Protein AF-A0A6J5VJ73-F1 (afdb_monomer_lite)

Secondary structure (DSSP, 8-state):
-HHHHHHHHHHHHHHHHS-----HHHHHHHHHHTT-BT--THHHHTTSTT--SS------EEE-TTS--EEE--HHHHTT-TT--EEE-TTSEEE-

pLDDT: mean 79.38, std 16.18, range [42.44, 96.69]

Structure (mmCIF, N/CA/C/O backbone):
data_AF-A0A6J5VJ73-F1
#
_entry.id   AF-A0A6J5VJ73-F1
#
loop_
_atom_site.group_PDB
_atom_site.id
_atom_site.type_symbol
_atom_site.label_atom_id
_atom_site.label_alt_id
_atom_site.label_comp_id
_atom_site.label_asym_id
_atom_site.label_entity_id
_atom_site.label_seq_id
_atom_site.pdbx_PDB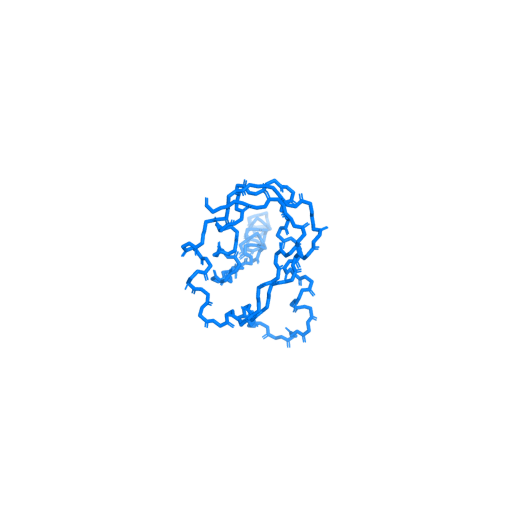_ins_code
_atom_site.Cartn_x
_atom_site.Cartn_y
_atom_site.Cartn_z
_atom_site.occupancy
_atom_site.B_iso_or_equiv
_atom_site.auth_seq_id
_atom_site.auth_comp_id
_atom_site.auth_asym_id
_atom_site.auth_atom_id
_atom_site.pdbx_PDB_model_num
ATOM 1 N N . MET A 1 1 ? 47.502 -0.419 10.331 1.00 60.81 1 MET A N 1
ATOM 2 C CA . MET A 1 1 ? 47.135 -0.936 8.989 1.00 60.81 1 MET A CA 1
ATOM 3 C C . MET A 1 1 ? 45.996 -1.964 9.029 1.00 60.81 1 MET A C 1
ATOM 5 O O . MET A 1 1 ? 44.931 -1.664 8.514 1.00 60.81 1 MET A O 1
ATOM 9 N N . ARG A 1 2 ? 46.147 -3.143 9.665 1.00 69.88 2 ARG A N 1
ATOM 10 C CA . ARG A 1 2 ? 45.134 -4.234 9.609 1.00 69.88 2 ARG A CA 1
ATOM 11 C C . ARG A 1 2 ? 43.769 -3.898 10.232 1.00 69.88 2 ARG A C 1
ATOM 13 O O . ARG A 1 2 ? 42.750 -4.347 9.728 1.00 69.88 2 ARG A O 1
ATOM 20 N N . ILE A 1 3 ? 43.747 -3.123 11.315 1.00 75.12 3 ILE A N 1
ATOM 21 C CA . ILE A 1 3 ? 42.507 -2.739 12.015 1.00 75.12 3 ILE A CA 1
ATOM 22 C C . ILE A 1 3 ? 41.697 -1.741 11.179 1.00 75.12 3 ILE A C 1
ATOM 24 O O . ILE A 1 3 ? 40.510 -1.950 10.974 1.00 75.12 3 ILE A O 1
ATOM 28 N N . LEU A 1 4 ? 42.359 -0.730 10.607 1.00 74.75 4 LEU A N 1
ATOM 29 C CA . LEU A 1 4 ? 41.732 0.248 9.709 1.00 74.75 4 LEU A CA 1
ATOM 30 C C . LEU A 1 4 ? 41.142 -0.419 8.459 1.00 74.75 4 LEU A C 1
ATOM 32 O O . LEU A 1 4 ? 40.043 -0.073 8.048 1.00 74.75 4 LEU A O 1
ATOM 36 N N . LEU A 1 5 ? 41.8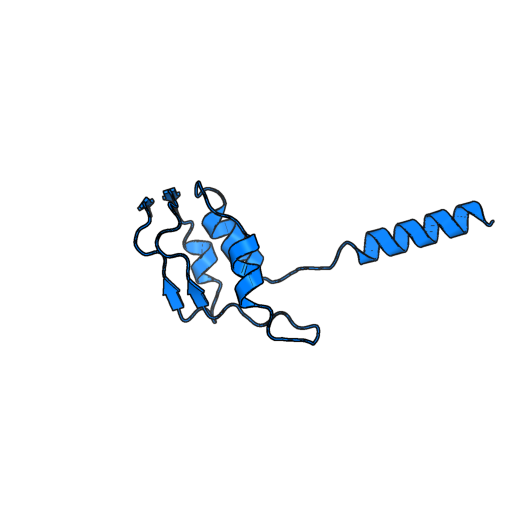25 -1.432 7.910 1.00 77.81 5 LEU A N 1
ATOM 37 C CA . LEU A 1 5 ? 41.311 -2.226 6.791 1.00 77.81 5 LEU A CA 1
ATOM 38 C C . LEU A 1 5 ? 40.028 -2.984 7.166 1.00 77.81 5 LEU A C 1
ATOM 40 O O . LEU A 1 5 ? 39.083 -3.007 6.389 1.00 77.81 5 LEU A O 1
ATOM 44 N N . ARG A 1 6 ? 39.966 -3.571 8.368 1.00 77.38 6 ARG A N 1
ATOM 45 C CA . ARG A 1 6 ? 38.756 -4.251 8.861 1.00 77.38 6 ARG A CA 1
ATOM 46 C C . ARG A 1 6 ? 37.596 -3.277 9.060 1.00 77.38 6 ARG A C 1
ATOM 48 O O . ARG A 1 6 ? 36.480 -3.606 8.681 1.00 77.38 6 ARG A O 1
ATOM 55 N N . PHE A 1 7 ? 37.860 -2.088 9.602 1.00 77.56 7 PHE A N 1
ATOM 56 C CA . PHE A 1 7 ? 36.848 -1.036 9.727 1.00 77.56 7 PHE A CA 1
ATOM 57 C C . PHE A 1 7 ? 36.353 -0.544 8.362 1.00 77.56 7 PHE A C 1
ATOM 59 O O . PHE A 1 7 ? 35.151 -0.382 8.190 1.00 77.56 7 PHE A O 1
ATOM 66 N N . LEU A 1 8 ? 37.244 -0.378 7.379 1.00 80.69 8 LEU A N 1
ATOM 67 C CA . LEU A 1 8 ? 36.870 -0.024 6.006 1.00 80.69 8 LEU A CA 1
ATOM 68 C C . LEU A 1 8 ? 36.020 -1.111 5.342 1.00 80.69 8 LEU A C 1
ATOM 70 O O . LEU A 1 8 ? 35.019 -0.793 4.715 1.00 80.69 8 LEU A O 1
ATOM 74 N N . VAL A 1 9 ? 36.367 -2.388 5.522 1.00 79.56 9 VAL A N 1
ATOM 75 C CA . VAL A 1 9 ? 35.561 -3.509 5.012 1.00 79.56 9 VAL A CA 1
ATOM 76 C C . VAL A 1 9 ? 34.182 -3.538 5.673 1.00 79.56 9 VAL A C 1
ATOM 78 O O . VAL A 1 9 ? 33.188 -3.699 4.977 1.00 79.56 9 VAL A O 1
ATOM 81 N N . LEU A 1 10 ? 34.095 -3.329 6.990 1.00 76.81 10 LEU A N 1
ATOM 82 C CA . LEU A 1 10 ? 32.812 -3.254 7.696 1.00 76.81 10 LEU A CA 1
ATOM 83 C C . LEU A 1 10 ? 31.966 -2.062 7.229 1.00 76.81 10 LEU A C 1
ATOM 85 O O . LEU A 1 10 ? 30.772 -2.225 7.019 1.00 76.81 10 LEU A O 1
ATOM 89 N N . LEU A 1 11 ? 32.577 -0.897 7.002 1.00 70.00 11 LEU A N 1
ATOM 90 C CA . LEU A 1 11 ? 31.897 0.277 6.444 1.00 70.00 11 LEU A CA 1
ATOM 91 C C . LEU A 1 11 ? 31.389 0.029 5.020 1.00 70.00 11 LEU A C 1
ATOM 93 O O . LEU A 1 11 ? 30.266 0.406 4.712 1.00 70.00 11 LEU A O 1
ATOM 97 N N . VAL A 1 12 ? 32.171 -0.649 4.175 1.00 72.94 12 VAL A N 1
ATOM 98 C CA . VAL A 1 12 ? 31.742 -1.055 2.827 1.00 72.94 12 VAL A CA 1
ATOM 99 C C . VAL A 1 12 ? 30.585 -2.053 2.899 1.00 72.94 12 VAL A C 1
ATOM 101 O O . VAL A 1 12 ? 29.631 -1.920 2.146 1.00 72.94 12 VAL A O 1
ATOM 104 N N . LEU A 1 13 ? 30.618 -3.014 3.826 1.00 60.62 13 LEU A N 1
ATOM 105 C CA . LEU A 1 13 ? 29.523 -3.970 4.024 1.00 60.62 13 LEU A CA 1
ATOM 106 C C . LEU A 1 13 ? 28.245 -3.299 4.546 1.00 60.62 13 LEU A C 1
ATOM 108 O O . LEU A 1 13 ? 27.161 -3.672 4.116 1.00 60.62 13 LEU A O 1
ATOM 112 N N . ILE A 1 14 ? 28.360 -2.297 5.424 1.00 60.12 14 ILE A N 1
ATOM 113 C CA . ILE A 1 14 ? 27.221 -1.494 5.898 1.00 60.12 14 ILE A CA 1
ATOM 114 C C . ILE A 1 14 ? 26.669 -0.620 4.760 1.00 60.12 14 ILE A C 1
ATOM 116 O O . ILE A 1 14 ? 25.459 -0.562 4.581 1.00 60.12 14 ILE A O 1
ATOM 120 N N . ALA A 1 15 ? 27.535 -0.022 3.937 1.00 58.50 15 ALA A N 1
ATOM 121 C CA . ALA A 1 15 ? 27.128 0.743 2.757 1.00 58.50 15 ALA A CA 1
ATOM 122 C C . ALA A 1 15 ? 26.507 -0.134 1.650 1.00 58.50 15 ALA A C 1
ATOM 124 O O . ALA A 1 15 ? 25.634 0.327 0.928 1.00 58.50 15 ALA A O 1
ATOM 125 N N . LEU A 1 16 ? 26.913 -1.404 1.521 1.00 53.25 16 LEU A N 1
ATOM 126 C CA . LEU A 1 16 ? 26.231 -2.386 0.665 1.00 53.25 16 LEU A CA 1
ATOM 127 C C . LEU A 1 16 ? 24.903 -2.870 1.275 1.00 53.25 16 LEU A C 1
ATOM 129 O O . LEU A 1 16 ? 24.015 -3.291 0.534 1.00 53.25 16 LEU A O 1
ATOM 133 N N . ALA A 1 17 ? 24.779 -2.847 2.607 1.00 51.69 17 ALA A N 1
ATOM 134 C CA . ALA A 1 17 ? 23.560 -3.207 3.331 1.00 51.69 17 ALA A CA 1
ATOM 135 C C . ALA A 1 17 ? 22.512 -2.084 3.336 1.00 51.69 17 ALA A C 1
ATOM 137 O O . ALA A 1 17 ? 21.328 -2.373 3.508 1.00 51.69 17 ALA A O 1
ATOM 138 N N . GLU A 1 18 ? 22.901 -0.839 3.036 1.00 44.56 18 GLU A N 1
ATOM 139 C CA . GLU A 1 18 ? 22.008 0.127 2.391 1.00 44.56 18 GLU A CA 1
ATOM 140 C C . GLU A 1 18 ? 21.752 -0.341 0.954 1.00 44.56 18 GLU A C 1
ATOM 142 O O . GLU A 1 18 ? 22.131 0.280 -0.036 1.00 44.56 18 GLU A O 1
ATOM 147 N N . SER A 1 19 ? 21.108 -1.503 0.829 1.00 43.12 19 SER A N 1
ATOM 148 C CA . SER A 1 19 ? 20.451 -1.888 -0.398 1.00 43.12 19 SER A CA 1
ATOM 149 C C . SER A 1 19 ? 19.488 -0.755 -0.698 1.00 43.12 19 SER A C 1
ATOM 151 O O . SER A 1 19 ? 18.488 -0.594 0.004 1.00 43.12 19 SER A O 1
ATOM 153 N N . THR A 1 20 ? 19.839 0.058 -1.691 1.00 42.44 20 THR A N 1
ATOM 154 C CA . THR A 1 20 ? 18.998 1.056 -2.341 1.00 42.44 20 THR A CA 1
ATOM 155 C C . THR A 1 20 ? 17.739 0.358 -2.840 1.00 42.44 20 THR A C 1
ATOM 157 O O . THR A 1 20 ? 17.565 0.027 -4.009 1.00 42.44 20 THR A O 1
ATOM 160 N N . CYS A 1 21 ? 16.837 0.104 -1.908 1.00 44.59 21 CYS A N 1
ATOM 161 C CA . CYS A 1 21 ? 15.500 -0.389 -2.098 1.00 44.59 21 CYS A CA 1
ATOM 162 C C . CYS A 1 21 ? 14.611 0.794 -2.499 1.00 44.59 21 CYS A C 1
ATOM 164 O O . CYS A 1 21 ? 13.539 0.986 -1.939 1.00 44.59 21 CYS A O 1
ATOM 166 N N . ASN A 1 22 ? 15.040 1.586 -3.488 1.00 49.66 22 ASN A N 1
ATOM 167 C CA . ASN A 1 22 ? 14.239 2.655 -4.083 1.00 49.66 22 ASN A CA 1
ATOM 168 C C . ASN A 1 22 ? 13.266 2.046 -5.098 1.00 49.66 22 ASN A C 1
ATOM 170 O O . ASN A 1 22 ? 13.362 2.271 -6.301 1.00 49.66 22 ASN A O 1
ATOM 174 N N . GLY A 1 23 ? 12.332 1.228 -4.615 1.00 62.06 23 GLY A N 1
ATOM 175 C CA . GLY A 1 23 ? 11.114 0.975 -5.374 1.00 62.06 23 GLY A CA 1
ATOM 176 C C . GLY A 1 23 ? 10.228 2.197 -5.195 1.00 62.06 23 GLY A C 1
ATOM 177 O O . GLY A 1 23 ? 9.637 2.336 -4.128 1.00 62.06 23 GLY A O 1
ATOM 178 N N . THR A 1 24 ? 10.149 3.078 -6.194 1.00 76.94 24 THR A N 1
ATOM 179 C CA . THR A 1 24 ? 9.247 4.244 -6.164 1.00 76.94 24 THR A CA 1
ATOM 180 C C . THR A 1 24 ? 7.851 3.835 -5.710 1.00 76.94 24 THR A C 1
ATOM 182 O O . THR A 1 24 ? 7.267 4.485 -4.855 1.00 76.94 24 THR A O 1
ATOM 185 N N . ASP A 1 25 ? 7.353 2.704 -6.194 1.00 82.56 25 ASP A N 1
ATOM 186 C CA . ASP A 1 25 ? 6.016 2.196 -5.890 1.00 82.56 25 ASP A CA 1
ATOM 187 C C . ASP A 1 25 ? 5.864 1.756 -4.426 1.00 82.56 25 ASP A C 1
ATOM 189 O O . ASP A 1 25 ? 4.844 2.036 -3.802 1.00 82.56 25 ASP A O 1
ATOM 193 N N . GLN A 1 26 ? 6.889 1.129 -3.835 1.00 84.00 26 GLN A N 1
ATOM 194 C CA . GLN A 1 26 ? 6.862 0.748 -2.417 1.00 84.00 26 GLN A CA 1
ATOM 195 C C . GLN A 1 26 ? 6.818 1.979 -1.507 1.00 84.00 26 GLN A C 1
ATOM 197 O O . GLN A 1 26 ? 6.081 1.973 -0.525 1.00 84.00 26 GLN A O 1
ATOM 202 N N . GLU A 1 27 ? 7.562 3.033 -1.848 1.00 87.31 27 GLU A N 1
ATOM 203 C CA . GLU A 1 27 ? 7.536 4.296 -1.103 1.00 87.31 27 GLU A CA 1
ATOM 204 C C . GLU A 1 27 ? 6.160 4.968 -1.203 1.00 87.31 27 GLU A C 1
ATOM 206 O O . GLU A 1 27 ? 5.603 5.411 -0.200 1.00 87.31 27 GLU A O 1
ATOM 211 N N . HIS A 1 28 ? 5.556 4.979 -2.395 1.00 90.06 28 HIS A N 1
ATOM 212 C CA . HIS A 1 28 ? 4.203 5.501 -2.578 1.00 90.06 28 HIS A CA 1
ATOM 213 C C . HIS A 1 28 ? 3.167 4.723 -1.760 1.00 90.06 28 HIS A C 1
ATOM 215 O O . HIS A 1 28 ? 2.336 5.343 -1.095 1.00 90.06 28 HIS A O 1
ATOM 221 N N . ILE A 1 29 ? 3.230 3.387 -1.735 1.00 90.38 29 ILE A N 1
ATOM 222 C CA . ILE A 1 29 ? 2.325 2.582 -0.902 1.00 90.38 29 ILE A CA 1
ATOM 223 C C . ILE A 1 29 ? 2.600 2.830 0.581 1.00 90.38 29 ILE A C 1
ATOM 225 O O . ILE A 1 29 ? 1.665 3.044 1.348 1.00 90.38 29 ILE A O 1
ATOM 229 N N . PHE A 1 30 ? 3.864 2.856 1.005 1.00 90.00 30 PHE A N 1
ATOM 230 C CA . PHE A 1 30 ? 4.204 3.156 2.392 1.00 90.00 30 PHE A CA 1
ATOM 231 C C . PHE A 1 30 ? 3.603 4.496 2.825 1.00 90.00 30 PHE A C 1
ATOM 233 O O . PHE A 1 30 ? 2.948 4.571 3.862 1.00 90.00 30 PHE A O 1
ATOM 240 N N . MET A 1 31 ? 3.734 5.530 1.996 1.00 92.62 31 MET A N 1
ATOM 241 C CA . MET A 1 31 ? 3.169 6.848 2.269 1.00 92.62 31 MET A CA 1
ATOM 242 C C . MET A 1 31 ? 1.635 6.863 2.212 1.00 92.62 31 MET A C 1
ATOM 244 O O . MET A 1 31 ? 1.014 7.531 3.038 1.00 92.62 31 MET A O 1
ATOM 248 N N . ALA A 1 32 ? 1.014 6.103 1.304 1.00 93.19 32 ALA A N 1
ATOM 249 C CA . ALA A 1 32 ? -0.440 5.951 1.223 1.00 93.19 32 ALA A CA 1
ATOM 250 C C . ALA A 1 32 ? -1.039 5.290 2.477 1.00 93.19 32 ALA A C 1
ATOM 252 O O . ALA A 1 32 ? -2.097 5.714 2.943 1.00 93.19 32 ALA A O 1
ATOM 253 N N . PHE A 1 33 ? -0.356 4.281 3.027 1.00 93.44 33 PHE A N 1
ATOM 254 C CA . PHE A 1 33 ? -0.860 3.429 4.108 1.00 93.44 33 PHE A CA 1
ATOM 255 C C . PHE A 1 33 ? -0.220 3.715 5.477 1.00 93.44 33 PHE A C 1
ATOM 257 O O . PHE A 1 33 ? -0.555 3.061 6.462 1.00 93.44 33 PHE A O 1
ATOM 264 N N . LYS A 1 34 ? 0.658 4.721 5.580 1.00 91.62 34 LYS A N 1
ATOM 265 C CA . LYS A 1 34 ? 1.432 5.053 6.792 1.00 91.62 34 LYS A CA 1
ATOM 266 C C . LYS A 1 34 ? 0.588 5.188 8.063 1.00 91.62 34 LYS A C 1
ATOM 268 O O . LYS A 1 34 ? 1.053 4.858 9.150 1.00 91.62 34 LYS A O 1
ATOM 273 N N . SER A 1 35 ? -0.628 5.715 7.935 1.00 91.19 35 SER A N 1
ATOM 274 C CA . SER A 1 35 ? -1.544 5.980 9.054 1.00 91.19 35 SER A CA 1
ATOM 275 C C . SER A 1 35 ? -2.635 4.919 9.219 1.00 91.19 35 SER A C 1
ATOM 277 O O . SER A 1 35 ? -3.533 5.095 10.041 1.00 91.19 35 SER A O 1
ATOM 279 N N . ILE A 1 36 ? -2.577 3.830 8.452 1.00 95.31 36 ILE A N 1
ATOM 280 C CA . ILE A 1 36 ? -3.547 2.740 8.520 1.00 95.31 36 ILE A CA 1
ATOM 281 C C . ILE A 1 36 ? -3.112 1.755 9.600 1.00 95.31 36 ILE A C 1
ATOM 283 O O . ILE A 1 36 ? -2.065 1.112 9.518 1.00 95.31 36 ILE A O 1
ATOM 287 N N . ALA A 1 37 ? -3.948 1.617 10.622 1.00 95.62 37 ALA A N 1
ATOM 288 C CA . ALA A 1 37 ? -3.772 0.616 11.653 1.00 95.62 37 ALA A CA 1
ATOM 289 C C . ALA A 1 37 ? -3.865 -0.788 11.044 1.00 95.62 37 ALA A C 1
ATOM 291 O O . ALA A 1 37 ? -4.750 -1.077 10.237 1.00 95.62 37 ALA A O 1
ATOM 292 N N . GLY A 1 38 ? -2.939 -1.654 11.453 1.00 92.12 38 GLY A N 1
ATOM 293 C CA . GLY A 1 38 ? -2.854 -3.034 10.986 1.00 92.12 38 GLY A CA 1
ATOM 294 C C . GLY A 1 38 ? -2.050 -3.223 9.701 1.00 92.12 38 GLY A C 1
ATOM 295 O O . GLY A 1 38 ? -1.713 -4.360 9.402 1.00 92.12 38 GLY A O 1
ATOM 296 N N . PHE A 1 39 ? -1.688 -2.163 8.969 1.00 92.75 39 PHE A N 1
ATOM 297 C CA . PHE A 1 39 ? -0.910 -2.298 7.736 1.00 92.75 39 PHE A CA 1
ATOM 298 C C . PHE A 1 39 ? 0.517 -2.808 7.991 1.00 92.75 39 PHE A C 1
ATOM 300 O O . PHE A 1 39 ? 1.192 -2.364 8.922 1.00 92.75 39 PHE A O 1
ATOM 307 N N . ASN A 1 40 ? 0.998 -3.714 7.133 1.00 90.19 40 ASN A N 1
ATOM 308 C CA . ASN A 1 40 ? 2.375 -4.197 7.154 1.00 90.19 40 ASN A CA 1
ATOM 309 C C . ASN A 1 40 ? 2.974 -4.233 5.741 1.00 90.19 40 ASN A C 1
ATOM 311 O O . ASN A 1 40 ? 2.434 -4.867 4.835 1.00 90.19 40 ASN A O 1
ATOM 315 N N . LEU A 1 41 ? 4.138 -3.598 5.576 1.00 84.69 41 LEU A N 1
ATOM 316 C CA . LEU A 1 41 ? 4.865 -3.524 4.307 1.00 84.69 41 LEU A CA 1
ATOM 317 C C . LEU A 1 41 ? 5.329 -4.903 3.799 1.00 84.69 41 LEU A C 1
ATOM 319 O O . LEU A 1 41 ? 5.499 -5.094 2.597 1.00 84.69 41 LEU A O 1
ATOM 323 N N . SER A 1 42 ? 5.517 -5.887 4.689 1.00 83.81 42 SER A N 1
ATOM 324 C CA . SER A 1 42 ? 5.944 -7.243 4.311 1.00 83.81 42 SER A CA 1
ATOM 325 C C . SER A 1 42 ? 4.965 -7.952 3.372 1.00 83.81 42 SER A C 1
ATOM 327 O O . SER A 1 42 ? 5.384 -8.798 2.585 1.00 83.81 42 SER A O 1
ATOM 329 N N . TRP A 1 43 ? 3.686 -7.569 3.388 1.00 84.50 43 TRP A N 1
ATOM 330 C CA . TRP A 1 43 ? 2.664 -8.134 2.507 1.00 84.50 43 TRP A CA 1
ATOM 331 C C . TRP A 1 43 ? 2.905 -7.829 1.027 1.00 84.50 43 TRP A C 1
ATOM 333 O O . TRP A 1 43 ? 2.455 -8.583 0.174 1.00 84.50 43 TRP A O 1
ATOM 343 N N . LEU A 1 44 ? 3.657 -6.769 0.719 1.00 76.62 44 LEU A N 1
ATOM 344 C CA . LEU A 1 44 ? 4.007 -6.402 -0.655 1.00 76.62 44 LEU A CA 1
ATOM 345 C C . LEU A 1 44 ? 5.230 -7.165 -1.175 1.00 76.62 44 LEU A C 1
ATOM 347 O O . LEU A 1 44 ? 5.376 -7.341 -2.380 1.00 76.62 44 LEU A O 1
ATOM 351 N N . HIS A 1 45 ? 6.110 -7.625 -0.279 1.00 64.38 45 HIS A N 1
ATOM 352 C CA . HIS A 1 45 ? 7.298 -8.392 -0.662 1.00 64.38 45 HIS A CA 1
ATOM 353 C C . HIS A 1 45 ? 6.932 -9.790 -1.176 1.00 64.38 45 HIS A C 1
ATOM 355 O O . HIS A 1 45 ? 7.539 -10.252 -2.135 1.00 64.38 45 HIS A O 1
ATOM 361 N N . GLN A 1 46 ? 5.886 -10.415 -0.623 1.00 56.41 46 GLN A N 1
ATOM 362 C CA . GLN A 1 46 ? 5.404 -11.726 -1.086 1.00 56.41 46 GLN A CA 1
ATOM 363 C C . GLN A 1 46 ? 4.909 -11.721 -2.540 1.00 56.41 46 GLN A C 1
ATOM 365 O O . GLN A 1 46 ? 4.925 -12.759 -3.193 1.00 56.41 46 GLN A O 1
ATOM 370 N N . GLN A 1 47 ? 4.502 -10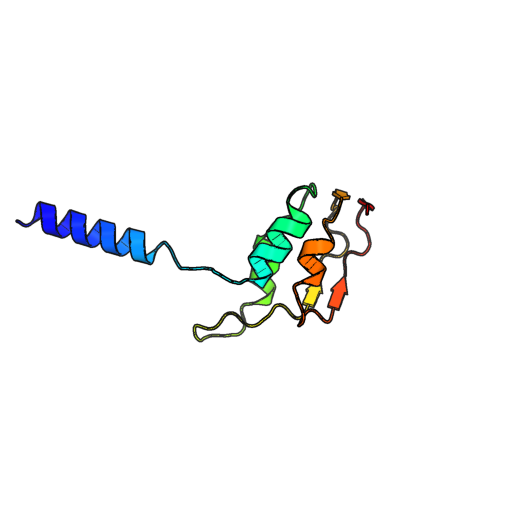.569 -3.080 1.00 56.31 47 GLN A N 1
ATOM 371 C CA . GLN A 1 47 ? 4.101 -10.459 -4.487 1.00 56.31 47 GLN A CA 1
ATOM 372 C C . GLN A 1 47 ? 5.287 -10.394 -5.462 1.00 56.31 47 GLN A C 1
ATOM 374 O O . GLN A 1 47 ? 5.083 -10.490 -6.669 1.00 56.31 47 GLN A O 1
ATOM 379 N N . GLN A 1 48 ? 6.519 -10.229 -4.971 1.00 59.50 48 GLN A N 1
ATOM 380 C CA . GLN A 1 48 ? 7.700 -9.954 -5.798 1.00 59.50 48 GLN A CA 1
ATOM 381 C C . GLN A 1 48 ? 8.661 -11.149 -5.927 1.00 59.50 48 GLN A C 1
ATOM 383 O O . GLN A 1 48 ? 9.649 -11.052 -6.655 1.00 59.50 48 GLN A O 1
ATOM 388 N N . ASP A 1 49 ? 8.364 -12.287 -5.287 1.00 53.41 49 ASP A N 1
ATOM 389 C CA . ASP A 1 49 ? 9.275 -13.441 -5.158 1.00 53.41 49 ASP A CA 1
ATOM 390 C C . ASP A 1 49 ? 9.579 -14.196 -6.474 1.00 53.41 49 ASP A C 1
ATOM 392 O O . ASP A 1 49 ? 10.377 -15.133 -6.481 1.00 53.41 49 ASP A O 1
ATOM 396 N N . HIS A 1 50 ? 9.014 -13.783 -7.615 1.00 50.44 50 HIS A N 1
ATOM 397 C CA . HIS A 1 50 ? 9.185 -14.486 -8.894 1.00 50.44 50 HIS A CA 1
ATOM 398 C C . HIS A 1 50 ? 10.214 -13.898 -9.874 1.00 50.44 50 HIS A C 1
ATOM 400 O O . HIS A 1 50 ? 10.465 -14.531 -10.899 1.00 50.44 50 HIS A O 1
ATOM 406 N N . GLN A 1 51 ? 10.872 -12.764 -9.592 1.00 50.12 51 GLN A N 1
AT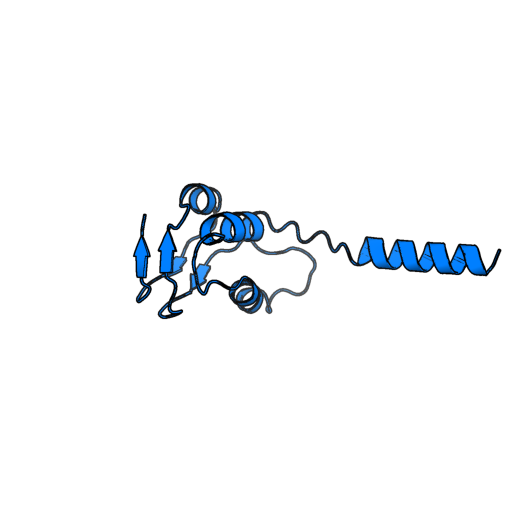OM 407 C CA . GLN A 1 51 ? 11.796 -12.154 -10.565 1.00 50.12 51 GLN A CA 1
ATOM 408 C C . GLN A 1 51 ? 13.243 -12.065 -10.054 1.00 50.12 51 GLN A C 1
ATOM 410 O O . GLN A 1 51 ? 13.710 -11.047 -9.540 1.00 50.12 51 GLN A O 1
ATOM 415 N N . SER A 1 52 ? 14.005 -13.138 -10.268 1.00 54.47 52 SER A N 1
ATOM 416 C CA . SER A 1 52 ? 15.465 -13.116 -10.173 1.00 54.47 52 SER A CA 1
ATOM 417 C C . SER A 1 52 ? 16.058 -12.318 -11.343 1.00 54.47 52 SER A C 1
ATOM 419 O O . SER A 1 52 ? 16.231 -12.864 -12.431 1.00 54.47 52 SER A O 1
ATOM 421 N N . ASN A 1 53 ? 16.320 -11.023 -11.140 1.00 53.38 53 ASN A N 1
ATOM 422 C CA . ASN A 1 53 ? 17.477 -10.274 -11.667 1.00 53.38 53 ASN A CA 1
ATOM 423 C C . ASN A 1 53 ? 17.259 -8.765 -11.482 1.00 53.38 53 ASN A C 1
ATOM 425 O O . ASN A 1 53 ? 16.799 -8.081 -12.388 1.00 53.38 53 ASN A O 1
ATOM 429 N N . TRP A 1 54 ? 17.626 -8.255 -10.303 1.00 50.94 54 TRP A N 1
ATOM 430 C CA . TRP A 1 54 ? 18.101 -6.880 -10.049 1.00 50.94 54 TRP A CA 1
ATOM 431 C C . TRP A 1 54 ? 17.259 -5.671 -10.505 1.00 50.94 54 TRP A C 1
ATOM 433 O O . TRP A 1 54 ? 17.694 -4.538 -10.331 1.00 50.94 54 TRP A O 1
ATOM 443 N N . SER A 1 55 ? 16.049 -5.866 -11.019 1.00 56.41 55 SER A N 1
ATOM 444 C CA . SER A 1 55 ? 15.091 -4.805 -11.329 1.00 56.41 55 SER A CA 1
ATOM 445 C C . SER A 1 55 ? 13.801 -5.121 -10.596 1.00 56.41 55 SER A C 1
ATOM 447 O O . SER A 1 55 ? 13.189 -6.156 -10.844 1.00 56.41 55 SER A O 1
ATOM 449 N N . ARG A 1 56 ? 13.409 -4.257 -9.657 1.00 66.62 56 ARG A N 1
ATOM 450 C CA . ARG A 1 56 ? 12.112 -4.370 -8.987 1.00 66.62 56 ARG A CA 1
ATOM 451 C C . ARG A 1 56 ? 11.037 -4.047 -10.019 1.00 66.62 56 ARG A C 1
ATOM 453 O O . ARG A 1 56 ? 11.009 -2.901 -10.472 1.00 66.62 56 ARG A O 1
ATOM 460 N N . PRO A 1 57 ? 10.207 -5.017 -10.433 1.00 72.19 57 PRO A N 1
ATOM 461 C CA . PRO A 1 57 ? 9.146 -4.716 -11.367 1.00 72.19 57 PRO A CA 1
ATOM 462 C C . PRO A 1 57 ? 8.167 -3.723 -10.716 1.00 72.19 57 PRO A C 1
ATOM 464 O O . PRO A 1 57 ? 8.001 -3.739 -9.489 1.00 72.19 57 PRO A O 1
ATOM 467 N N . PRO A 1 58 ? 7.535 -2.863 -11.523 1.00 78.62 58 PRO A N 1
ATOM 468 C CA . PRO A 1 58 ? 6.432 -2.015 -11.088 1.00 78.62 58 PRO A CA 1
ATOM 469 C C . PRO A 1 58 ? 5.362 -2.839 -10.368 1.00 78.62 58 PRO A C 1
ATOM 471 O O . PRO A 1 58 ? 5.112 -3.993 -10.726 1.00 78.62 58 PRO A O 1
ATOM 474 N N . ILE A 1 59 ? 4.734 -2.264 -9.345 1.00 83.69 59 ILE A N 1
ATOM 475 C CA . ILE A 1 59 ? 3.650 -2.940 -8.627 1.00 83.69 59 ILE A CA 1
ATOM 476 C C . ILE A 1 59 ? 2.375 -2.792 -9.452 1.00 83.69 59 ILE A C 1
ATOM 478 O O . ILE A 1 59 ? 1.789 -1.715 -9.527 1.00 83.69 59 ILE A O 1
ATOM 482 N N . ILE A 1 60 ? 1.960 -3.896 -10.069 1.00 86.44 60 ILE A N 1
ATOM 483 C CA . ILE A 1 60 ? 0.781 -3.941 -10.943 1.00 86.44 60 ILE A CA 1
ATOM 484 C C . ILE A 1 60 ? -0.487 -4.255 -10.146 1.00 86.44 60 ILE A C 1
ATOM 486 O O . ILE A 1 60 ? -1.582 -3.843 -10.521 1.00 86.44 60 ILE A O 1
ATOM 490 N N . GLU A 1 61 ? -0.354 -4.951 -9.020 1.00 88.94 61 GLU A N 1
ATOM 491 C CA . GLU A 1 61 ? -1.491 -5.395 -8.219 1.00 88.94 61 GLU A CA 1
ATOM 492 C C . GLU A 1 61 ? -1.222 -5.184 -6.728 1.00 88.94 61 GLU A C 1
ATOM 494 O O . GLU A 1 61 ? -0.097 -5.356 -6.264 1.00 88.94 61 GLU A O 1
ATOM 499 N N . ILE A 1 62 ? -2.252 -4.834 -5.962 1.00 90.50 62 ILE A N 1
ATOM 500 C CA . ILE A 1 62 ? -2.241 -4.807 -4.496 1.00 90.50 62 ILE A CA 1
ATOM 501 C C . ILE A 1 62 ? -3.487 -5.553 -4.025 1.00 90.50 62 ILE A C 1
ATOM 503 O O . ILE A 1 62 ? -4.607 -5.084 -4.227 1.00 90.50 62 ILE A O 1
ATOM 507 N N . MET A 1 63 ? -3.292 -6.704 -3.379 1.00 92.88 63 MET A N 1
ATOM 508 C CA . MET A 1 63 ? -4.381 -7.528 -2.848 1.00 92.88 63 MET A CA 1
ATOM 509 C C . MET A 1 63 ? -4.302 -7.615 -1.326 1.00 92.88 63 MET A C 1
ATOM 511 O O . MET A 1 63 ? -3.567 -8.429 -0.766 1.00 92.88 63 MET A O 1
ATOM 515 N N . LEU A 1 64 ? -5.084 -6.786 -0.636 1.00 93.44 64 LEU A N 1
ATOM 516 C CA . LEU A 1 64 ? -5.161 -6.749 0.827 1.00 93.44 64 LEU A CA 1
ATOM 517 C C . LEU A 1 64 ? -6.599 -6.937 1.357 1.00 93.44 64 LEU A C 1
ATOM 519 O O . LEU A 1 64 ? -7.009 -6.200 2.264 1.00 93.44 64 LEU A O 1
ATOM 523 N N . PRO A 1 65 ? -7.379 -7.916 0.858 1.00 94.25 65 PRO A N 1
ATOM 524 C CA . PRO A 1 65 ? -8.726 -8.141 1.361 1.00 94.25 65 PRO A CA 1
ATOM 525 C C . PRO A 1 65 ? -8.699 -8.675 2.800 1.00 94.25 65 PRO A C 1
ATOM 527 O O . PRO A 1 65 ? -7.847 -9.490 3.163 1.00 94.25 65 PRO A O 1
ATOM 530 N N . SER A 1 66 ? -9.669 -8.256 3.617 1.00 95.19 66 SER A N 1
ATOM 531 C CA . SER A 1 66 ? -9.907 -8.792 4.973 1.00 95.19 66 SER A CA 1
ATOM 532 C C . SER A 1 66 ? -8.684 -8.759 5.906 1.00 95.19 66 SER A C 1
ATOM 534 O O . SER A 1 66 ? -8.505 -9.638 6.750 1.00 95.19 66 SER A O 1
ATOM 536 N N . LYS A 1 67 ? -7.819 -7.747 5.774 1.00 93.69 67 LYS A N 1
ATOM 537 C CA . LYS A 1 67 ? -6.604 -7.584 6.595 1.00 93.69 67 LYS A CA 1
ATOM 538 C C . LYS A 1 67 ? -6.849 -6.828 7.903 1.00 93.69 67 LYS A C 1
ATOM 540 O O . LYS A 1 67 ? -5.893 -6.516 8.609 1.00 93.69 67 LYS A O 1
ATOM 545 N N . ASN A 1 68 ? -8.115 -6.568 8.241 1.00 96.00 68 ASN A N 1
ATOM 546 C CA . ASN A 1 68 ? -8.519 -5.793 9.415 1.00 96.00 68 ASN A CA 1
ATOM 547 C C . ASN A 1 68 ? -7.865 -4.396 9.441 1.00 96.00 68 ASN A C 1
ATOM 549 O O . ASN A 1 68 ? -7.453 -3.900 10.490 1.00 96.00 68 ASN A O 1
ATOM 553 N N . LEU A 1 69 ? -7.731 -3.780 8.263 1.00 95.56 69 LEU A N 1
ATOM 554 C CA . LEU A 1 69 ? -7.148 -2.452 8.123 1.00 95.56 69 LEU A CA 1
ATOM 555 C C . LEU A 1 69 ? -8.154 -1.390 8.553 1.00 95.56 69 LEU A C 1
ATOM 557 O O . LEU A 1 69 ? -9.336 -1.477 8.217 1.00 95.56 69 LEU A O 1
ATOM 561 N N . SER A 1 70 ? -7.682 -0.379 9.280 1.00 96.69 70 SER A N 1
ATOM 562 C CA . SER A 1 70 ? -8.517 0.727 9.753 1.00 96.69 70 SER A CA 1
ATOM 563 C C . SER A 1 70 ? -7.766 2.048 9.682 1.00 96.69 70 SER A C 1
ATOM 565 O O . SER A 1 70 ? -6.628 2.138 10.138 1.00 96.69 70 SER A O 1
ATOM 567 N N . GLY A 1 71 ? -8.380 3.085 9.120 1.00 95.31 71 GLY A N 1
ATOM 568 C CA . GLY A 1 71 ? -7.751 4.402 8.993 1.00 95.31 71 GLY A CA 1
ATOM 569 C C . GLY A 1 71 ? -8.082 5.093 7.679 1.00 95.31 71 GLY A C 1
ATOM 570 O O . GLY A 1 71 ? -9.031 4.711 7.002 1.00 95.31 71 GLY A O 1
ATOM 571 N N . ILE A 1 72 ? -7.302 6.121 7.343 1.00 94.88 72 ILE A N 1
ATOM 572 C CA . ILE A 1 72 ? -7.472 6.924 6.127 1.00 94.88 72 ILE A CA 1
ATOM 573 C C . ILE A 1 72 ? -6.378 6.558 5.126 1.00 94.88 72 ILE A C 1
ATOM 575 O O . ILE A 1 72 ? -5.196 6.561 5.481 1.00 94.88 72 ILE A O 1
ATOM 579 N N . VAL A 1 73 ? -6.771 6.262 3.887 1.00 94.00 73 VAL A N 1
ATOM 580 C CA . VAL A 1 73 ? -5.833 6.029 2.780 1.00 94.00 73 VAL A CA 1
ATOM 581 C C . VAL A 1 73 ? -5.464 7.371 2.154 1.00 94.00 73 VAL A C 1
ATOM 583 O O . VAL A 1 73 ? -6.325 8.114 1.694 1.00 94.00 73 VAL A O 1
ATOM 586 N N . LEU A 1 74 ? -4.170 7.686 2.066 1.00 93.56 74 LEU A N 1
ATOM 587 C CA . LEU A 1 74 ? -3.715 8.888 1.363 1.00 93.56 74 LEU A CA 1
ATOM 588 C C . LEU A 1 74 ? -3.615 8.622 -0.148 1.00 93.56 74 LEU A C 1
ATOM 590 O O . LEU A 1 74 ? -2.527 8.441 -0.698 1.00 93.56 74 LEU A O 1
ATOM 594 N N . TRP A 1 75 ? -4.766 8.645 -0.824 1.00 92.12 75 TRP A N 1
ATOM 595 C CA . TRP A 1 75 ? -4.934 8.306 -2.246 1.00 92.12 75 TRP A CA 1
ATOM 596 C C . TRP A 1 75 ? -4.004 9.040 -3.215 1.00 92.12 75 TRP A C 1
ATOM 598 O O . TRP A 1 75 ? -3.622 8.486 -4.244 1.00 92.12 75 TRP A O 1
ATOM 608 N N . LYS A 1 76 ? -3.568 10.255 -2.866 1.00 92.31 76 LYS A N 1
ATOM 609 C CA . LYS A 1 76 ? -2.607 11.037 -3.661 1.00 92.31 76 LYS A CA 1
ATOM 610 C C . LYS A 1 76 ? -1.303 10.290 -3.962 1.00 92.31 76 LYS A C 1
ATOM 612 O O . LYS A 1 76 ? -0.690 10.554 -4.985 1.00 92.31 76 LYS A O 1
ATOM 617 N N . TYR A 1 77 ? -0.873 9.379 -3.085 1.00 90.81 77 TYR A N 1
ATOM 618 C CA . TYR A 1 77 ? 0.334 8.586 -3.320 1.00 90.81 77 TYR A CA 1
ATOM 619 C C . TYR A 1 77 ? 0.052 7.360 -4.194 1.00 90.81 77 TYR A C 1
ATOM 621 O O . TYR A 1 77 ? 0.887 7.014 -5.020 1.00 90.81 77 TYR A O 1
ATOM 629 N N . VAL A 1 78 ? -1.139 6.759 -4.083 1.00 89.31 78 VAL A N 1
ATOM 630 C CA . VAL A 1 78 ? -1.578 5.662 -4.966 1.00 89.31 78 VAL A CA 1
ATOM 631 C C . VAL A 1 78 ? -1.706 6.152 -6.411 1.00 89.31 78 VAL A C 1
ATOM 633 O O . VAL A 1 78 ? -1.299 5.456 -7.334 1.00 89.31 78 VAL A O 1
ATOM 636 N N . GLY A 1 79 ? -2.180 7.386 -6.615 1.00 86.00 79 GLY A N 1
ATOM 637 C CA . GLY A 1 79 ? -2.307 7.991 -7.947 1.00 86.00 79 GLY A CA 1
ATOM 638 C C . GLY A 1 79 ? -0.991 8.136 -8.724 1.00 86.00 79 GLY A C 1
ATOM 639 O O . GLY A 1 79 ? -1.019 8.252 -9.946 1.00 86.00 79 GLY A O 1
ATOM 640 N N . ASN A 1 80 ? 0.162 8.083 -8.050 1.00 85.38 80 ASN A N 1
ATOM 641 C CA . ASN A 1 80 ? 1.473 8.138 -8.703 1.00 85.38 80 ASN A CA 1
ATOM 642 C C . ASN A 1 80 ? 1.940 6.774 -9.245 1.00 85.38 80 ASN A C 1
ATOM 644 O O . ASN A 1 80 ? 2.958 6.704 -9.932 1.00 85.38 80 ASN A O 1
ATOM 648 N N . MET A 1 81 ? 1.215 5.691 -8.954 1.00 87.50 81 MET A N 1
ATOM 649 C CA . MET A 1 81 ? 1.543 4.335 -9.392 1.00 87.50 81 MET A CA 1
ATOM 650 C C . MET A 1 81 ? 0.866 4.021 -10.729 1.00 87.50 81 MET A C 1
ATOM 652 O O . MET A 1 81 ? -0.138 3.317 -10.788 1.00 87.50 81 MET A O 1
ATOM 656 N N . SER A 1 82 ? 1.414 4.545 -11.825 1.00 84.62 82 SER A N 1
ATOM 657 C CA . SER A 1 82 ? 0.785 4.476 -13.157 1.00 84.62 82 SER A CA 1
ATOM 658 C C . SER A 1 82 ? 0.577 3.064 -13.716 1.00 84.62 82 SER A C 1
ATOM 660 O O . SER A 1 82 ? -0.222 2.890 -14.633 1.00 84.62 82 SER A O 1
ATOM 662 N N . GLN A 1 83 ? 1.294 2.067 -13.192 1.00 87.38 83 GLN A N 1
ATOM 663 C CA . GLN A 1 83 ? 1.189 0.669 -13.621 1.00 87.38 83 GLN A CA 1
ATOM 664 C C . GLN A 1 83 ? 0.280 -0.173 -12.721 1.00 87.38 83 GLN A C 1
ATOM 666 O O . GLN A 1 83 ? 0.051 -1.340 -13.030 1.00 87.38 83 GLN A O 1
ATOM 671 N N . LEU A 1 84 ? -0.249 0.404 -11.636 1.00 89.69 84 LEU A N 1
ATOM 672 C CA . LEU A 1 84 ? -1.182 -0.279 -10.752 1.00 89.69 84 LEU A CA 1
ATOM 673 C C . LEU A 1 84 ? -2.510 -0.496 -11.489 1.00 89.69 84 LEU A C 1
ATOM 675 O O . LEU A 1 84 ? -3.264 0.443 -11.736 1.00 89.69 84 LEU A O 1
ATOM 679 N N . SER A 1 85 ? -2.786 -1.747 -11.836 1.00 90.12 85 SER A N 1
ATOM 680 C CA . SER A 1 85 ? -4.005 -2.180 -12.517 1.00 90.12 85 SER A CA 1
ATOM 681 C C . SER A 1 85 ? -5.060 -2.690 -11.540 1.00 90.12 85 SER A C 1
ATOM 683 O O . SER A 1 85 ? -6.253 -2.503 -11.774 1.00 90.12 85 SER A O 1
ATOM 685 N N . THR A 1 86 ? -4.638 -3.339 -10.453 1.00 91.94 86 THR A N 1
ATOM 686 C CA . THR A 1 86 ? -5.553 -4.008 -9.519 1.00 91.94 86 THR A CA 1
ATOM 687 C C . THR A 1 86 ? -5.326 -3.506 -8.102 1.00 91.94 86 THR A C 1
ATOM 689 O O . THR A 1 86 ? -4.215 -3.580 -7.580 1.00 91.94 86 THR A O 1
ATOM 692 N N . LEU A 1 87 ? -6.391 -3.039 -7.451 1.00 92.62 87 LEU A N 1
ATOM 693 C CA . LEU A 1 87 ? -6.381 -2.662 -6.043 1.00 92.62 87 LEU A CA 1
ATOM 694 C C . LEU A 1 87 ? -7.592 -3.271 -5.335 1.00 92.62 87 LEU A C 1
ATOM 696 O O . LEU A 1 87 ? -8.717 -2.805 -5.504 1.00 92.62 87 LEU A O 1
ATOM 700 N N . ASP A 1 88 ? -7.346 -4.285 -4.513 1.00 94.31 88 ASP A N 1
ATOM 701 C CA . ASP A 1 88 ? -8.357 -4.895 -3.657 1.00 94.31 88 ASP A CA 1
ATOM 702 C C . ASP A 1 88 ? -8.062 -4.582 -2.188 1.00 94.31 88 ASP A C 1
ATOM 704 O O . ASP A 1 88 ? -7.127 -5.112 -1.586 1.00 94.31 88 ASP A O 1
ATOM 708 N N . LEU A 1 89 ? -8.885 -3.706 -1.611 1.00 94.56 89 LEU A N 1
ATOM 709 C CA . LEU A 1 89 ? -8.886 -3.365 -0.186 1.00 94.56 89 LEU A CA 1
ATOM 710 C C . LEU A 1 89 ? -10.195 -3.786 0.493 1.00 94.56 89 LEU A C 1
ATOM 712 O O . LEU A 1 89 ? -10.545 -3.254 1.550 1.00 94.56 89 LEU A O 1
ATOM 716 N N . SER A 1 90 ? -10.941 -4.708 -0.117 1.00 95.31 90 SER A N 1
ATOM 717 C CA . SER A 1 90 ? -12.267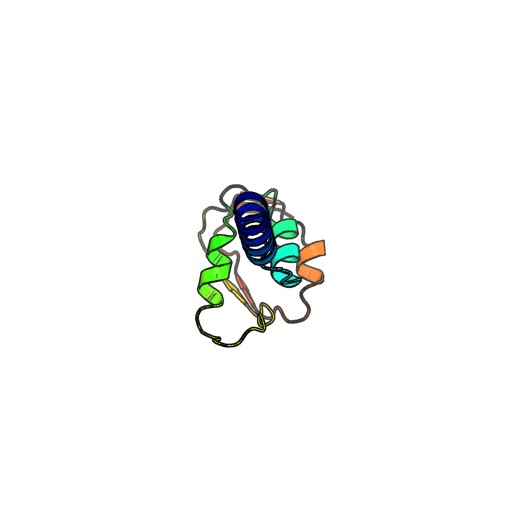 -5.109 0.342 1.00 95.31 90 SER A CA 1
ATOM 718 C C . SER A 1 90 ? -12.247 -5.685 1.761 1.00 95.31 90 SER A C 1
ATOM 720 O O . SER A 1 90 ? -11.245 -6.213 2.249 1.00 95.31 90 SER A O 1
ATOM 722 N N . SER A 1 91 ? -13.386 -5.595 2.450 1.00 96.00 91 SER A N 1
ATOM 723 C CA . SER A 1 91 ? -13.548 -6.131 3.811 1.00 96.00 91 SER A CA 1
ATOM 724 C C . SER A 1 91 ? -12.559 -5.548 4.837 1.00 96.00 91 SER A C 1
ATOM 726 O O . SER A 1 91 ? -12.150 -6.221 5.782 1.00 96.00 91 SER A O 1
ATOM 728 N N . ASN A 1 92 ? -12.180 -4.282 4.657 1.00 96.19 92 ASN A N 1
ATOM 729 C CA . ASN A 1 92 ? -11.455 -3.471 5.634 1.00 96.19 92 ASN A CA 1
ATOM 730 C C . ASN A 1 92 ? -12.309 -2.265 6.064 1.00 96.19 92 ASN A C 1
ATOM 732 O O . ASN A 1 92 ? -13.270 -1.901 5.391 1.00 96.19 92 ASN A O 1
ATOM 736 N N . ASN A 1 93 ? -11.944 -1.618 7.170 1.00 95.75 93 ASN A N 1
ATOM 737 C CA . ASN A 1 93 ? -12.622 -0.436 7.705 1.00 95.75 93 ASN A CA 1
ATOM 738 C C . ASN A 1 93 ? -11.870 0.855 7.328 1.00 95.75 93 ASN A C 1
ATOM 740 O O . ASN A 1 93 ? -11.380 1.593 8.187 1.00 95.75 93 ASN A O 1
ATOM 744 N N . LEU A 1 94 ? -11.714 1.084 6.024 1.00 94.94 94 LEU A N 1
ATOM 745 C CA . LEU A 1 94 ? -10.962 2.216 5.480 1.00 94.94 94 LEU A CA 1
ATOM 746 C C . LEU A 1 94 ? -11.864 3.426 5.227 1.00 94.94 94 LEU A C 1
ATOM 748 O O . LEU A 1 94 ? -13.048 3.291 4.927 1.00 94.94 94 LEU A O 1
ATOM 752 N N . LYS A 1 95 ? -11.277 4.613 5.351 1.00 89.19 95 LYS A N 1
ATOM 753 C CA . LYS A 1 95 ? -11.896 5.915 5.099 1.00 89.19 95 LYS A CA 1
ATOM 754 C C . LYS A 1 95 ? -11.090 6.675 4.045 1.00 89.19 95 LYS A C 1
ATOM 756 O O . LYS A 1 95 ? -9.906 6.390 3.843 1.00 89.19 95 LYS A O 1
ATOM 761 N N . GLU A 1 96 ? -11.750 7.628 3.401 1.00 73.25 96 GLU A N 1
ATOM 762 C CA . GLU A 1 96 ? -11.148 8.562 2.440 1.00 73.25 96 GLU A CA 1
ATOM 763 C C . GLU A 1 96 ? -10.621 9.830 3.116 1.00 73.25 96 GLU A C 1
ATOM 765 O O . GLU A 1 96 ? -11.208 10.248 4.144 1.00 73.25 96 GLU A O 1
#

Radius of gyration: 17.82 Å; chains: 1; bounding bo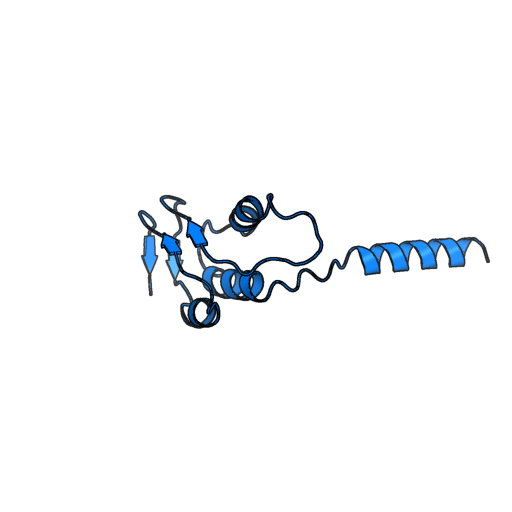x: 61×26×26 Å

Foldseek 3Di:
DVVVVVVVVVVVVVVVVVPVPPPLLLVLQCVQCVFKPQDDSVQQVVVQVPDPDDDRDQAQEDADAQSQIAEEGPCVSVVVRPNHNYYHHHNYHYDD

Organism: Prunus armeniaca (NCBI:txid36596)

Sequence (96 aa):
MRILLRFLVLLVLIALAESTCNGTDQEHIFMAFKSIAGFNLSWLHQQQDHQSNWSRPPIIEIMLPSKNLSGIVLWKYVGNMSQLSTLDLSSNNLKE